Protein AF-A0A7S4J0S3-F1 (afdb_monomer)

Organism: NCBI:txid72548

Radius of gyration: 15.77 Å; Cα contacts (8 Å, |Δi|>4): 161; chains: 1; bounding box: 39×32×45 Å

Solvent-accessible surface area (backbone atoms only — not comparable to full-atom values): 6456 Å² total; per-residue (Å²): 131,62,90,56,49,73,74,79,74,52,34,76,57,43,42,71,54,45,76,47,101,78,40,59,88,65,46,29,37,71,91,47,48,67,32,56,49,48,52,54,30,46,76,68,75,42,48,89,52,46,59,47,28,67,49,41,22,46,27,59,72,73,74,42,80,61,74,89,77,81,84,52,77,37,86,45,73,45,70,38,54,66,57,42,85,40,89,97,48,34,26,55,39,64,64,44,65,36,79,39,57,39,32,78,48,85,77,130

Foldseek 3Di:
DLQAADDQQADWDFPDCQPDPNHDDGAHAPVCVLLVVCVVCVVVVRNVCSCSRYFNSVCVVVVHDTDPDDWDKDQDKDAAACWDDDVVGTTGHVNHRHIGRIDTDDRD

Nearest PDB structures (foldseek):
  5vgm-assembly1_B  TM=9.898E-01  e=5.554E-13  Vibrio cholerae
  5vgm-assembly1_A  TM=9.885E-01  e=8.186E-13  Vibrio cholerae
  2z25-assembly1_B  TM=9.813E-01  e=1.944E-11  Escherichia coli
  2z28-assembly1_B  TM=9.810E-01  e=2.360E-11  Escherichia coli
  1j79-assembly1_A  TM=9.836E-01  e=2.865E-11  Escherichia coli

Mean predicted aligned error: 3.21 Å

Sequence (108 aa):
CDRLFLGSDSAPHAKDNKECACGSAGIYSAHAALELYAEAFEKAGVLHLLEAFSAVNGPAFYGLPPNSARVTLEQTEWTVPMSIPFGEGVVVPFMAGSKARWRIGAVP

InterPro domains:
  IPR002195 Dihydroorotase, conserved site [PS00483] (7-18)
  IPR004721 Dihydroorotase homodimeric type [PTHR43137] (2-104)
  IPR032466 Metal-dependent hydrolase [SSF51556] (3-104)

pLDDT: mean 95.67, std 6.91, range [52.44, 98.56]

Secondary structure (DSSP, 8-state):
--S------B----HHHHSSTTPPP-BB-GGGHHHHHHHHHHHTT-GGGHHIIIIIHHHHHHT-PPPS----EE---EEPPS-EEETTEEE-BTTTTSEES-EEPPP-

Structure (mmCIF, N/CA/C/O backbone)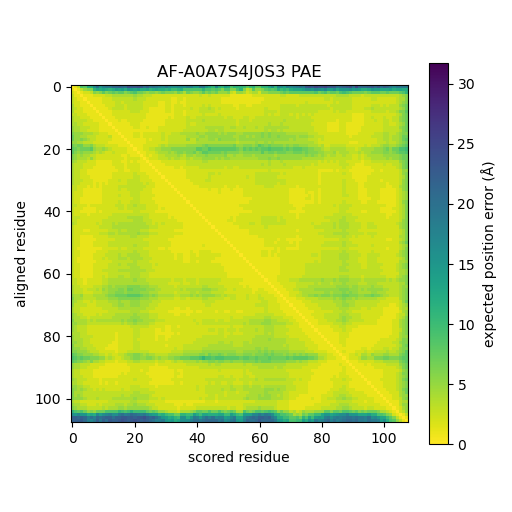:
data_AF-A0A7S4J0S3-F1
#
_entry.id   AF-A0A7S4J0S3-F1
#
loop_
_atom_site.group_PDB
_atom_site.id
_atom_site.type_symbol
_atom_site.label_atom_id
_atom_site.label_alt_id
_atom_site.label_comp_id
_atom_site.label_asym_id
_atom_site.label_entity_id
_atom_site.label_seq_id
_atom_site.pdbx_PDB_ins_code
_atom_site.Cartn_x
_atom_site.Cartn_y
_atom_site.Cartn_z
_atom_site.occupancy
_atom_site.B_iso_or_equiv
_atom_site.auth_seq_id
_atom_site.auth_comp_id
_atom_site.auth_asym_id
_atom_site.auth_atom_id
_atom_site.pdbx_PDB_model_num
ATOM 1 N N . CYS A 1 1 ? -18.930 -9.871 7.856 1.00 66.75 1 CYS A N 1
ATOM 2 C CA . CYS A 1 1 ? -18.061 -10.889 7.234 1.00 66.75 1 CYS A CA 1
ATOM 3 C C . CYS A 1 1 ? -16.652 -10.646 7.758 1.00 66.75 1 CYS A C 1
ATOM 5 O O . CYS A 1 1 ? -16.143 -9.556 7.548 1.00 66.75 1 CYS A O 1
ATOM 7 N N . ASP A 1 2 ? -16.082 -11.598 8.488 1.00 82.31 2 ASP A N 1
ATOM 8 C CA . ASP A 1 2 ? -14.764 -11.550 9.151 1.00 82.31 2 ASP A CA 1
ATOM 9 C C . ASP A 1 2 ? -13.668 -12.293 8.363 1.00 82.31 2 ASP A C 1
ATOM 11 O O . ASP A 1 2 ? -12.512 -12.339 8.768 1.00 82.31 2 ASP A O 1
ATOM 15 N N . ARG A 1 3 ? -14.018 -12.853 7.199 1.00 92.81 3 ARG A N 1
ATOM 16 C CA . ARG A 1 3 ? -13.112 -13.623 6.332 1.00 92.81 3 ARG A CA 1
ATOM 17 C C . ARG A 1 3 ? -12.444 -12.804 5.225 1.00 92.81 3 ARG A C 1
ATOM 19 O O . ARG A 1 3 ? -11.783 -13.377 4.368 1.00 92.81 3 ARG A O 1
ATOM 26 N N . LEU A 1 4 ? -12.651 -11.488 5.213 1.00 96.94 4 LEU A N 1
ATOM 27 C CA . LEU A 1 4 ? -12.012 -10.566 4.273 1.00 96.94 4 LEU A CA 1
ATOM 28 C C . LEU A 1 4 ? -11.042 -9.670 5.040 1.00 96.94 4 LEU A C 1
ATOM 30 O O . LEU A 1 4 ? -11.441 -8.997 5.994 1.00 96.94 4 LEU A O 1
ATOM 34 N N . PHE A 1 5 ? -9.785 -9.664 4.615 1.00 97.81 5 PHE A N 1
ATOM 35 C CA . PHE A 1 5 ? -8.710 -8.892 5.227 1.00 97.81 5 PHE A CA 1
ATOM 36 C C . PHE A 1 5 ? -7.672 -8.473 4.186 1.00 97.81 5 PHE A C 1
ATOM 38 O O . PHE A 1 5 ? -7.614 -9.021 3.083 1.00 97.81 5 PHE A O 1
ATOM 45 N N . LEU A 1 6 ? -6.874 -7.471 4.542 1.00 97.69 6 LEU A N 1
ATOM 46 C CA . LEU A 1 6 ? -5.892 -6.856 3.662 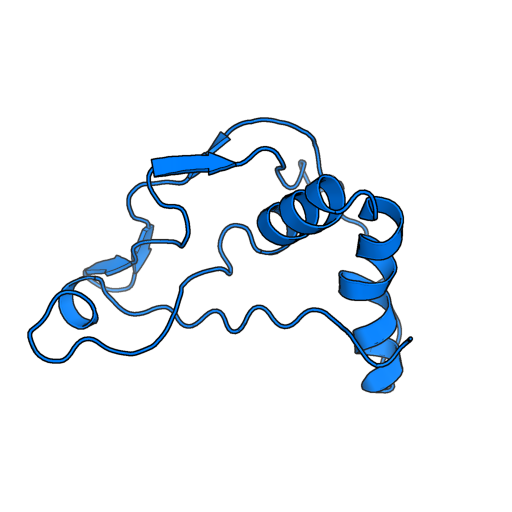1.00 97.69 6 LEU A CA 1
ATOM 47 C C . LEU A 1 6 ? -4.782 -7.839 3.274 1.00 97.69 6 LEU A C 1
ATOM 49 O O . LEU A 1 6 ? -4.045 -8.339 4.120 1.00 97.69 6 LEU A O 1
ATOM 53 N N . GLY A 1 7 ? -4.611 -8.023 1.967 1.00 97.38 7 GLY A N 1
ATOM 54 C CA . GLY A 1 7 ? -3.397 -8.539 1.344 1.00 97.38 7 GLY A CA 1
ATOM 55 C C . GLY A 1 7 ? -3.050 -7.625 0.174 1.00 97.38 7 GLY A C 1
ATOM 56 O O . GLY A 1 7 ? -3.877 -7.424 -0.709 1.00 97.38 7 GLY A O 1
ATOM 57 N N . SER A 1 8 ? -1.876 -6.991 0.189 1.00 96.75 8 SER A N 1
ATOM 58 C CA . SER A 1 8 ? -1.517 -6.020 -0.859 1.00 96.75 8 SER A CA 1
ATOM 59 C C . SER A 1 8 ? -1.115 -6.674 -2.178 1.00 96.75 8 SER A C 1
ATOM 61 O O . SER A 1 8 ? -1.164 -6.002 -3.207 1.00 96.75 8 SER A O 1
ATOM 63 N N . ASP A 1 9 ? -0.665 -7.933 -2.114 1.00 97.50 9 ASP A N 1
ATOM 64 C CA . ASP A 1 9 ? -0.001 -8.648 -3.211 1.00 97.50 9 ASP A CA 1
ATOM 65 C C . ASP A 1 9 ? 1.075 -7.787 -3.898 1.00 97.50 9 ASP A C 1
ATOM 67 O O . ASP A 1 9 ? 1.244 -7.771 -5.117 1.00 97.50 9 ASP A O 1
ATOM 71 N N . SER A 1 10 ? 1.775 -6.972 -3.100 1.00 97.50 10 SER A N 1
ATOM 72 C CA . SER A 1 10 ? 2.779 -6.061 -3.630 1.00 97.50 10 SER A CA 1
ATOM 73 C C . SER A 1 10 ? 3.961 -6.859 -4.175 1.00 97.50 10 SER A C 1
ATOM 75 O O . SER A 1 10 ? 4.755 -7.403 -3.410 1.00 97.50 10 SER A O 1
ATOM 77 N N . ALA A 1 11 ? 4.120 -6.838 -5.493 1.00 97.81 11 ALA A N 1
ATOM 78 C CA . ALA A 1 11 ? 5.116 -7.598 -6.235 1.00 97.81 11 ALA A CA 1
ATOM 79 C C . ALA A 1 11 ? 5.959 -6.645 -7.105 1.00 97.81 11 ALA A C 1
ATOM 81 O O . ALA A 1 11 ? 5.622 -6.397 -8.269 1.00 97.81 11 ALA A O 1
ATOM 82 N N . PRO A 1 12 ? 7.019 -6.028 -6.543 1.00 97.06 12 PRO A N 1
ATOM 83 C CA . PRO A 1 12 ? 7.865 -5.111 -7.291 1.00 97.06 12 PRO A CA 1
ATOM 84 C C . PRO A 1 12 ? 8.713 -5.853 -8.328 1.00 97.06 12 PRO A C 1
ATOM 86 O O . PRO A 1 12 ? 9.355 -6.860 -8.036 1.00 97.06 12 PRO A O 1
ATOM 89 N N . HIS A 1 13 ? 8.780 -5.285 -9.528 1.00 97.56 13 HIS A N 1
ATOM 90 C CA . HIS A 1 13 ? 9.725 -5.670 -10.569 1.00 97.56 13 HIS A CA 1
ATOM 91 C C . HIS A 1 13 ? 10.412 -4.414 -11.095 1.00 97.56 13 HIS A C 1
ATOM 93 O O . HIS A 1 13 ? 9.775 -3.363 -11.205 1.00 97.56 13 HIS A O 1
ATOM 99 N N . ALA A 1 14 ? 11.696 -4.527 -11.440 1.00 97.69 14 ALA A N 1
ATOM 100 C CA . ALA A 1 14 ? 12.412 -3.446 -12.106 1.00 97.69 14 ALA A CA 1
ATOM 101 C C . ALA A 1 14 ? 11.655 -3.011 -13.370 1.00 97.69 14 ALA A C 1
ATOM 103 O O . ALA A 1 14 ? 11.083 -3.852 -14.070 1.00 97.69 14 ALA A O 1
ATOM 104 N N . LYS A 1 15 ? 11.659 -1.708 -13.658 1.00 97.81 15 LYS A N 1
ATOM 105 C CA . LYS A 1 15 ? 10.959 -1.105 -14.800 1.00 97.81 15 LYS A CA 1
ATOM 106 C C . LYS A 1 15 ? 11.260 -1.842 -16.106 1.00 97.81 15 LYS A C 1
ATOM 108 O O . LYS A 1 15 ? 10.332 -2.196 -16.825 1.00 97.81 15 LYS A O 1
ATOM 113 N N . ASP A 1 16 ? 12.521 -2.178 -16.348 1.00 97.06 16 ASP A N 1
ATOM 114 C CA . ASP A 1 16 ? 12.948 -2.841 -17.586 1.00 97.06 16 ASP A CA 1
ATOM 115 C C . ASP A 1 16 ? 12.447 -4.292 -17.695 1.00 97.06 16 ASP A C 1
ATOM 117 O O . ASP A 1 16 ? 12.223 -4.795 -18.792 1.00 97.06 16 ASP A O 1
ATOM 121 N N . ASN A 1 17 ? 12.173 -4.954 -16.564 1.00 95.75 17 ASN A N 1
ATOM 122 C CA . ASN A 1 17 ? 11.540 -6.278 -16.543 1.00 95.75 17 ASN A CA 1
ATOM 123 C C . ASN A 1 17 ? 10.019 -6.206 -16.761 1.00 95.75 17 ASN A C 1
ATOM 125 O O . ASN A 1 17 ? 9.381 -7.231 -16.987 1.00 95.75 17 ASN A O 1
ATOM 129 N N . LYS A 1 18 ? 9.416 -5.017 -16.650 1.00 96.00 18 LYS A N 1
ATOM 130 C CA . LYS A 1 18 ? 7.986 -4.766 -16.886 1.00 96.00 18 LYS A CA 1
ATOM 131 C C . LYS A 1 18 ? 7.733 -4.242 -18.295 1.00 96.00 18 LYS A C 1
ATOM 133 O O . LYS A 1 18 ? 6.794 -4.680 -18.948 1.00 96.00 18 LYS A O 1
ATOM 138 N N . GLU A 1 19 ? 8.554 -3.305 -18.748 1.00 96.56 19 GLU A N 1
ATOM 139 C CA . GLU A 1 19 ? 8.417 -2.593 -20.020 1.00 96.56 19 GLU A CA 1
ATOM 140 C C . GLU A 1 19 ? 9.274 -3.242 -21.107 1.00 96.56 19 GLU A C 1
ATOM 142 O O . GLU A 1 19 ? 10.109 -2.613 -21.753 1.00 96.56 19 GLU A O 1
ATOM 147 N N . CYS A 1 20 ? 9.056 -4.541 -21.301 1.00 96.19 20 CYS A N 1
ATOM 148 C CA . CYS A 1 20 ? 9.717 -5.344 -22.318 1.00 96.19 20 CYS A CA 1
ATOM 149 C C . CYS A 1 20 ? 8.694 -6.189 -23.091 1.00 96.19 20 CYS A C 1
ATOM 151 O O . CYS A 1 20 ? 7.500 -6.187 -22.790 1.00 96.19 20 CYS A O 1
ATOM 153 N N . ALA A 1 21 ? 9.160 -6.939 -24.093 1.00 96.69 21 ALA A N 1
ATOM 154 C CA . ALA A 1 21 ? 8.290 -7.761 -24.939 1.00 96.69 21 ALA A CA 1
ATOM 155 C C . ALA A 1 21 ? 7.508 -8.847 -24.168 1.00 96.69 21 ALA A C 1
ATOM 157 O O . ALA A 1 21 ? 6.462 -9.291 -24.633 1.00 96.69 21 ALA A O 1
ATOM 158 N N . CYS A 1 22 ? 7.998 -9.269 -22.998 1.00 96.50 22 CYS A N 1
ATOM 159 C CA . CYS A 1 22 ? 7.360 -10.256 -22.127 1.00 96.50 22 CYS A CA 1
ATOM 160 C C . CYS A 1 22 ? 7.446 -9.796 -20.663 1.00 96.50 22 CYS A C 1
ATOM 162 O O . CYS A 1 22 ? 8.155 -10.388 -19.851 1.00 96.50 22 CYS A O 1
ATOM 164 N N . GLY A 1 23 ? 6.766 -8.692 -20.348 1.00 95.62 23 GLY A N 1
ATOM 165 C CA . GLY A 1 23 ? 6.833 -8.059 -19.031 1.00 95.62 23 GLY A CA 1
ATOM 166 C C . GLY A 1 23 ? 6.323 -8.937 -17.882 1.00 95.62 23 GLY A C 1
ATOM 167 O O . GLY A 1 23 ? 5.281 -9.585 -17.995 1.00 95.62 23 GLY A O 1
ATOM 168 N N . SER A 1 24 ? 7.021 -8.912 -16.743 1.00 96.25 24 SER A N 1
ATOM 169 C CA . SER A 1 24 ? 6.633 -9.651 -15.533 1.00 96.25 24 SER A CA 1
ATOM 170 C C . SER A 1 24 ? 5.264 -9.218 -14.988 1.00 96.25 24 SER A C 1
ATOM 172 O O . SER A 1 24 ? 4.923 -8.031 -14.951 1.00 96.25 24 SER A O 1
ATOM 174 N N . ALA A 1 25 ? 4.470 -10.168 -14.495 1.00 97.31 25 ALA A N 1
ATOM 175 C CA . ALA A 1 25 ? 3.223 -9.872 -13.789 1.00 97.31 25 ALA A CA 1
ATOM 176 C C . ALA A 1 25 ? 3.512 -9.435 -12.343 1.00 97.31 25 ALA A C 1
ATOM 178 O O . ALA A 1 25 ? 4.311 -10.066 -11.668 1.00 97.31 25 ALA A O 1
ATOM 179 N N . GLY A 1 26 ? 2.864 -8.362 -11.879 1.00 97.25 26 GLY A N 1
ATOM 180 C CA . GLY A 1 26 ? 3.059 -7.821 -10.527 1.00 97.25 26 GLY A CA 1
ATOM 181 C C . GLY A 1 26 ? 2.892 -6.302 -10.465 1.00 97.25 26 GLY A C 1
ATOM 182 O O . GLY A 1 26 ? 3.182 -5.604 -11.444 1.00 97.25 26 GLY A O 1
ATOM 183 N N . ILE A 1 27 ? 2.391 -5.798 -9.335 1.00 97.94 27 ILE A N 1
ATOM 184 C CA . ILE A 1 27 ? 2.162 -4.371 -9.069 1.00 97.94 27 ILE A CA 1
ATOM 185 C C . ILE A 1 27 ? 2.859 -3.998 -7.759 1.00 97.94 27 ILE A C 1
ATOM 187 O O . ILE A 1 27 ? 2.684 -4.667 -6.744 1.00 97.94 27 ILE A O 1
ATOM 191 N N . TYR A 1 28 ? 3.612 -2.897 -7.753 1.00 98.25 28 TYR A N 1
ATOM 192 C CA . TYR A 1 28 ? 4.229 -2.382 -6.532 1.00 98.25 28 TYR A CA 1
ATOM 193 C C . TYR A 1 28 ? 3.282 -1.434 -5.779 1.00 98.25 28 TYR A C 1
ATOM 195 O O . TYR A 1 28 ? 3.244 -0.227 -6.030 1.00 98.25 28 TYR A O 1
ATOM 203 N N . SER A 1 29 ? 2.509 -1.986 -4.844 1.00 98.19 29 SER A N 1
ATOM 204 C CA . SER A 1 29 ? 1.506 -1.263 -4.044 1.00 98.19 29 SER A CA 1
ATOM 205 C C . SER A 1 29 ? 1.953 -0.971 -2.604 1.00 98.19 29 SER A C 1
ATOM 207 O O . SER A 1 29 ? 1.369 -0.107 -1.956 1.00 98.19 29 SER A O 1
ATOM 209 N N . ALA A 1 30 ? 3.013 -1.624 -2.103 1.00 97.31 30 ALA A N 1
ATOM 210 C CA . ALA A 1 30 ? 3.449 -1.486 -0.706 1.00 97.31 30 ALA A CA 1
ATOM 211 C C . ALA A 1 30 ? 3.848 -0.056 -0.303 1.00 97.31 30 ALA A C 1
ATOM 213 O O . ALA A 1 30 ? 3.764 0.276 0.874 1.00 97.31 30 ALA A O 1
ATOM 214 N N . HIS A 1 31 ? 4.245 0.791 -1.257 1.00 96.75 31 HIS A N 1
ATOM 215 C CA . HIS A 1 31 ? 4.656 2.177 -1.003 1.00 96.75 31 HIS A CA 1
ATOM 216 C C . HIS A 1 31 ? 3.553 3.066 -0.391 1.00 96.75 31 HIS A C 1
ATOM 218 O O . HIS A 1 31 ? 3.878 4.085 0.209 1.00 96.75 31 HIS A O 1
ATOM 224 N N . ALA A 1 32 ? 2.278 2.709 -0.578 1.00 97.00 32 ALA A N 1
ATOM 225 C CA . ALA A 1 32 ? 1.119 3.486 -0.129 1.00 97.00 32 ALA A CA 1
ATOM 226 C C . ALA A 1 32 ? -0.075 2.571 0.205 1.00 97.00 32 ALA A C 1
ATOM 228 O O . ALA A 1 32 ? -1.226 2.889 -0.090 1.00 97.00 32 ALA A O 1
ATOM 229 N N . ALA A 1 33 ? 0.188 1.364 0.721 1.00 97.44 33 ALA A N 1
ATOM 230 C CA . ALA A 1 33 ? -0.836 0.323 0.818 1.00 97.44 33 ALA A CA 1
ATOM 231 C C . ALA A 1 33 ? -2.060 0.768 1.637 1.00 97.44 33 ALA A C 1
ATOM 233 O O . ALA A 1 33 ? -3.190 0.591 1.183 1.00 97.44 33 ALA A O 1
ATOM 234 N N . LEU A 1 34 ? -1.855 1.361 2.818 1.00 97.62 34 LEU A N 1
ATOM 235 C CA . LEU A 1 34 ? -2.964 1.800 3.669 1.00 97.62 34 LEU A CA 1
ATOM 236 C C . LEU A 1 34 ? -3.702 2.997 3.064 1.00 97.62 34 LEU A C 1
ATOM 238 O O . LEU A 1 34 ? -4.928 3.032 3.102 1.00 97.62 34 LEU A O 1
ATOM 242 N N . GLU A 1 35 ? -2.977 3.935 2.463 1.00 97.94 35 GLU A N 1
ATOM 243 C CA . GLU A 1 35 ? -3.526 5.101 1.776 1.00 97.94 35 GLU A CA 1
ATOM 244 C C . GLU A 1 35 ? -4.452 4.702 0.619 1.00 97.94 35 GLU A C 1
ATOM 246 O O . GLU A 1 35 ? -5.564 5.218 0.500 1.00 97.94 35 GLU A O 1
ATOM 251 N N . LEU A 1 36 ? -4.021 3.743 -0.208 1.00 97.88 36 LEU A N 1
ATOM 252 C CA . LEU A 1 36 ? -4.788 3.233 -1.347 1.00 97.88 36 LEU A CA 1
ATOM 253 C C . LEU A 1 36 ? -6.090 2.557 -0.894 1.00 97.88 36 LEU A C 1
ATOM 255 O O . LEU A 1 36 ? -7.150 2.789 -1.482 1.00 97.88 36 LEU A O 1
ATOM 259 N N . TYR A 1 37 ? -6.034 1.745 0.168 1.00 98.31 37 TYR A N 1
ATOM 260 C CA . TYR A 1 37 ? -7.233 1.124 0.735 1.00 98.31 37 TYR A CA 1
ATOM 261 C C . TYR A 1 37 ? -8.145 2.146 1.418 1.00 98.31 37 TYR A C 1
ATOM 263 O O . TYR A 1 37 ? -9.362 2.052 1.267 1.00 98.31 37 TYR A O 1
ATOM 271 N N . ALA A 1 38 ? -7.597 3.145 2.111 1.00 98.25 38 ALA A N 1
ATOM 272 C CA . ALA A 1 38 ? -8.391 4.215 2.705 1.00 98.25 38 ALA A CA 1
ATOM 273 C C . ALA A 1 38 ? -9.192 4.973 1.644 1.00 98.25 38 ALA A C 1
ATOM 275 O O . ALA A 1 38 ? -10.394 5.167 1.809 1.00 98.25 38 ALA A O 1
ATOM 276 N N . GLU A 1 39 ? -8.566 5.307 0.514 1.00 97.69 39 GLU A N 1
ATOM 277 C CA . GLU A 1 39 ? -9.249 5.961 -0.599 1.00 97.69 39 GLU A CA 1
ATOM 278 C C . GLU A 1 39 ? -10.343 5.070 -1.214 1.00 97.69 39 GLU A C 1
ATOM 280 O O . GLU A 1 39 ? -11.436 5.549 -1.518 1.00 97.69 39 GLU A O 1
ATOM 285 N N . ALA A 1 40 ? -10.092 3.767 -1.366 1.00 97.56 40 ALA A N 1
ATOM 286 C CA . ALA A 1 40 ? -11.093 2.827 -1.870 1.00 97.56 40 ALA A CA 1
ATOM 287 C C . ALA A 1 40 ? -12.305 2.700 -0.927 1.00 97.56 40 ALA A C 1
ATOM 289 O O . ALA A 1 40 ? -13.452 2.754 -1.376 1.00 97.56 40 ALA A O 1
ATOM 290 N N . PHE A 1 41 ? -12.064 2.572 0.380 1.00 98.38 41 PHE A N 1
ATOM 291 C CA . PHE A 1 41 ? -13.119 2.459 1.389 1.00 98.38 41 PHE A CA 1
ATOM 292 C C . PHE A 1 41 ? -13.899 3.768 1.552 1.00 98.38 41 PHE A C 1
ATOM 294 O O . PHE A 1 41 ? -15.119 3.739 1.715 1.00 98.38 41 PHE A O 1
ATOM 301 N N . GLU A 1 42 ? -13.223 4.916 1.477 1.00 98.00 42 GLU A N 1
ATOM 302 C CA . GLU A 1 42 ? -13.855 6.235 1.488 1.00 98.00 42 GLU A CA 1
ATOM 303 C C . GLU A 1 42 ? -14.767 6.425 0.270 1.00 98.00 42 GLU A C 1
ATOM 305 O O . GLU A 1 42 ? -15.932 6.782 0.441 1.00 98.00 42 GLU A O 1
ATOM 310 N N . LYS A 1 43 ? -14.293 6.111 -0.946 1.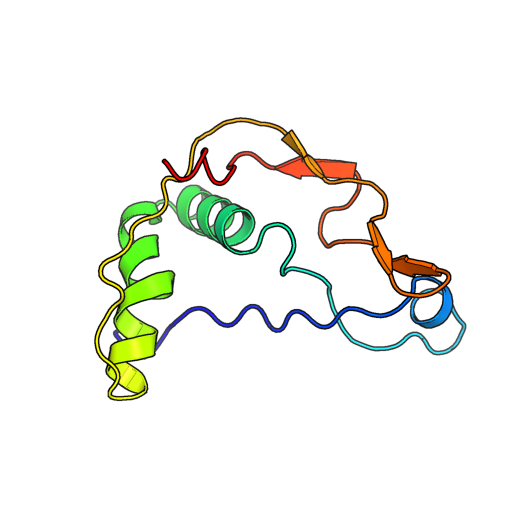00 97.88 43 LYS A N 1
ATOM 311 C CA . LYS A 1 43 ? -15.108 6.173 -2.177 1.00 97.88 43 LYS A CA 1
ATOM 312 C C . LYS A 1 43 ? -16.345 5.279 -2.107 1.00 97.88 43 LYS A C 1
ATOM 314 O O . LYS A 1 43 ? -17.384 5.629 -2.659 1.00 97.88 43 LYS A O 1
ATOM 319 N N . ALA A 1 44 ? -16.240 4.143 -1.424 1.00 98.25 44 ALA A N 1
ATOM 320 C CA . ALA A 1 44 ? -17.350 3.226 -1.197 1.00 98.25 44 ALA A CA 1
ATOM 321 C C . ALA A 1 44 ? -18.259 3.625 -0.013 1.00 98.25 44 ALA A C 1
ATOM 323 O O . ALA A 1 44 ? -19.237 2.931 0.257 1.00 98.25 44 ALA A O 1
ATOM 324 N N . GLY A 1 45 ? -17.966 4.715 0.708 1.00 98.38 45 GLY A N 1
ATOM 325 C CA . GLY A 1 45 ? -18.759 5.176 1.854 1.00 98.38 45 GLY A CA 1
ATOM 326 C C . GLY A 1 45 ? -18.630 4.301 3.107 1.00 98.38 45 GLY A C 1
ATOM 327 O O . GLY A 1 45 ? -19.465 4.374 4.007 1.00 98.38 45 GLY A O 1
ATOM 328 N N . VAL A 1 46 ? -17.591 3.466 3.189 1.00 98.19 46 VAL A N 1
ATOM 329 C CA . VAL A 1 46 ? -17.411 2.449 4.240 1.00 98.19 46 VAL A CA 1
ATOM 330 C C . VAL A 1 46 ? -16.074 2.575 4.970 1.00 98.19 46 VAL A C 1
ATOM 332 O O . VAL A 1 46 ? -15.555 1.594 5.493 1.00 98.19 46 VAL A O 1
ATOM 335 N N . LEU A 1 47 ? -15.519 3.787 5.062 1.00 98.19 47 LEU A N 1
ATOM 336 C CA . LEU A 1 47 ? -14.233 4.049 5.728 1.00 98.19 47 LEU A CA 1
ATOM 337 C C . LEU A 1 47 ? -14.151 3.488 7.161 1.00 98.19 47 LEU A C 1
ATOM 339 O O . LEU A 1 47 ? -13.101 3.009 7.576 1.00 98.19 47 LEU A O 1
ATOM 343 N N . HIS A 1 48 ? -15.270 3.460 7.888 1.00 97.19 48 HIS A N 1
ATOM 344 C CA . HIS A 1 48 ? -15.371 2.882 9.234 1.00 97.19 48 HIS A CA 1
ATOM 345 C C . HIS A 1 48 ? -15.057 1.372 9.304 1.00 97.19 48 HIS A C 1
ATOM 347 O O . HIS A 1 48 ? -14.783 0.861 10.385 1.00 97.19 48 HIS A O 1
ATOM 353 N N . LEU A 1 49 ? -15.081 0.651 8.176 1.00 97.69 49 LEU A N 1
ATOM 354 C CA . LEU A 1 49 ? -14.719 -0.769 8.099 1.00 97.69 49 LEU A CA 1
ATOM 355 C C . LEU A 1 49 ? -13.223 -1.002 7.838 1.00 97.69 49 LEU A C 1
ATOM 357 O O . LEU A 1 49 ? -12.782 -2.153 7.872 1.00 97.69 49 LEU A O 1
ATOM 361 N N . LEU A 1 50 ? -12.441 0.052 7.573 1.00 98.00 50 LEU A N 1
ATOM 362 C CA . LEU A 1 50 ? -11.032 -0.072 7.197 1.00 98.00 50 LEU A CA 1
ATOM 363 C C . LEU A 1 50 ? -10.204 -0.757 8.291 1.00 98.00 50 LEU A C 1
ATOM 365 O O . LEU A 1 50 ? -9.484 -1.697 7.978 1.00 98.00 50 LEU A O 1
ATOM 369 N N . GLU A 1 51 ? -10.345 -0.353 9.561 1.00 97.31 51 GLU A N 1
ATOM 370 C CA . GLU A 1 51 ? -9.577 -0.937 10.679 1.00 97.31 51 GLU A CA 1
ATOM 371 C C . GLU A 1 51 ? -9.833 -2.445 10.805 1.00 97.31 51 GLU A C 1
ATOM 373 O O . GLU A 1 51 ? -8.894 -3.234 10.939 1.00 97.31 51 GLU A O 1
ATOM 378 N N . ALA A 1 52 ? -11.097 -2.863 10.684 1.00 97.38 52 ALA A N 1
ATOM 379 C CA . ALA A 1 52 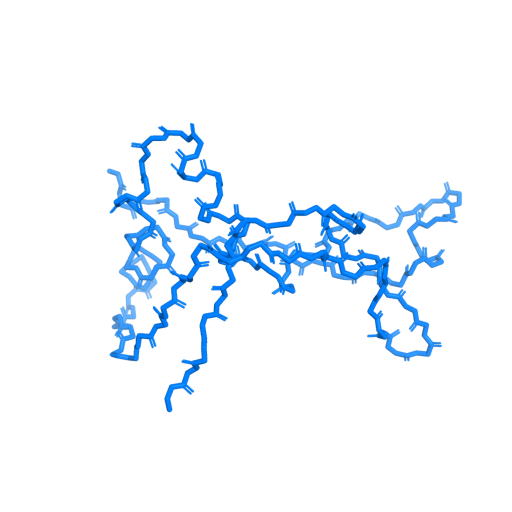? -11.448 -4.276 10.724 1.00 97.38 52 ALA A CA 1
ATOM 380 C C . ALA A 1 52 ? -10.741 -5.052 9.601 1.00 97.38 52 ALA A C 1
ATOM 382 O O . ALA A 1 52 ? -10.101 -6.072 9.855 1.00 97.38 52 ALA A O 1
ATOM 383 N N . PHE A 1 53 ? -10.792 -4.532 8.373 1.00 98.06 53 PHE A N 1
ATOM 384 C CA . PHE A 1 53 ? -10.170 -5.144 7.201 1.00 98.06 53 PHE A CA 1
ATOM 385 C C . PHE A 1 53 ? -8.633 -5.166 7.265 1.00 98.06 53 PHE A C 1
ATOM 387 O O . PHE A 1 53 ? -8.022 -6.171 6.900 1.00 98.06 53 PHE A O 1
ATOM 394 N N . SER A 1 54 ? -7.996 -4.085 7.720 1.00 97.19 54 SER A N 1
ATOM 395 C CA . SER A 1 54 ? -6.540 -3.921 7.656 1.00 97.19 54 SER A CA 1
ATOM 396 C C . SER A 1 54 ? -5.789 -4.409 8.893 1.00 97.19 54 SER A C 1
ATOM 398 O O . SER A 1 54 ? -4.590 -4.651 8.793 1.00 97.19 54 SER A O 1
ATOM 400 N N . ALA A 1 55 ? -6.448 -4.527 10.051 1.00 97.00 55 ALA A N 1
ATOM 401 C CA . ALA A 1 55 ? -5.758 -4.762 11.323 1.00 97.00 55 ALA A CA 1
ATOM 402 C C . ALA A 1 55 ? -6.416 -5.790 12.261 1.00 97.00 55 ALA A C 1
ATOM 404 O O . ALA A 1 55 ? -5.730 -6.280 13.156 1.00 97.00 55 ALA A O 1
ATOM 405 N N . VAL A 1 56 ? -7.697 -6.142 12.086 1.00 97.31 56 VAL A N 1
ATOM 406 C CA . VAL A 1 56 ? -8.410 -7.038 13.027 1.00 97.31 56 VAL A CA 1
ATOM 407 C C . VAL A 1 56 ? -8.710 -8.405 12.417 1.00 97.31 56 VAL A C 1
ATOM 409 O O . VAL A 1 56 ? -8.340 -9.431 12.987 1.00 97.31 56 VAL A O 1
ATOM 412 N N . ASN A 1 57 ? -9.344 -8.434 11.244 1.00 98.12 57 ASN A N 1
ATOM 413 C CA . ASN A 1 57 ? -9.820 -9.666 10.615 1.00 98.12 57 ASN A CA 1
ATOM 414 C C . ASN A 1 57 ? -8.664 -10.623 10.275 1.00 98.12 57 ASN A C 1
ATOM 416 O O . ASN A 1 57 ? -8.779 -11.827 10.481 1.00 98.12 57 ASN A O 1
ATOM 420 N N . GLY A 1 58 ? -7.535 -10.086 9.795 1.00 97.69 58 GLY A N 1
ATOM 421 C CA . GLY A 1 58 ? -6.344 -10.870 9.455 1.00 97.69 58 GLY A CA 1
ATOM 422 C C . GLY A 1 58 ? -5.752 -11.602 10.666 1.00 97.69 58 GLY A C 1
ATOM 423 O O . GLY A 1 58 ? -5.719 -12.832 10.654 1.00 97.69 58 GLY A O 1
ATOM 424 N N . PRO A 1 59 ? -5.327 -10.895 11.735 1.00 97.75 59 PRO A N 1
ATOM 425 C CA . PRO A 1 59 ? -4.829 -11.545 12.947 1.00 97.75 59 PRO A CA 1
ATOM 426 C C . PRO A 1 59 ? -5.810 -12.565 13.530 1.00 97.75 59 PRO A C 1
ATOM 428 O O . PRO A 1 59 ? -5.399 -13.684 13.829 1.00 97.75 59 PRO A O 1
ATOM 431 N N . ALA A 1 60 ? -7.108 -12.243 13.591 1.00 97.31 60 ALA A N 1
ATOM 432 C CA . ALA A 1 60 ? -8.130 -13.179 14.059 1.00 97.31 60 ALA A CA 1
ATOM 433 C C . ALA A 1 60 ? -8.184 -14.463 13.211 1.00 97.31 60 ALA A C 1
ATOM 435 O O . ALA A 1 60 ? -8.232 -15.561 13.764 1.00 97.31 60 ALA A O 1
ATOM 436 N N . PHE A 1 61 ? -8.115 -14.341 11.881 1.00 97.56 61 PHE A N 1
ATOM 437 C CA . PHE A 1 61 ? -8.089 -15.483 10.965 1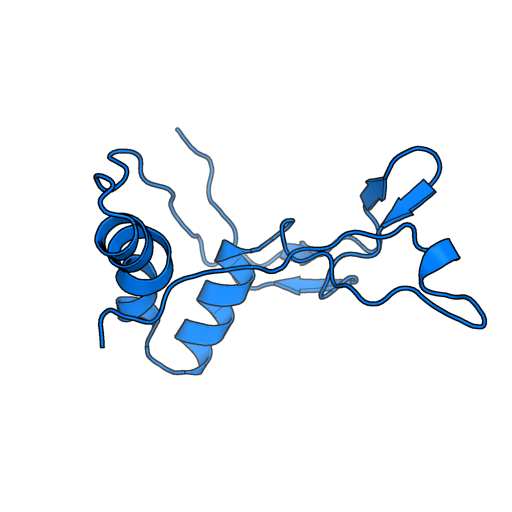.00 97.56 61 PHE A CA 1
ATOM 438 C C . PHE A 1 61 ? -6.841 -16.359 11.147 1.00 97.56 61 PHE A C 1
ATOM 440 O O . PHE A 1 61 ? -6.938 -17.584 11.128 1.00 97.56 61 PHE A O 1
ATOM 447 N N . TYR A 1 62 ? -5.675 -15.744 11.357 1.00 97.31 62 TYR A N 1
ATOM 448 C CA . TYR A 1 62 ? -4.409 -16.455 11.564 1.00 97.31 62 TYR A CA 1
ATOM 449 C C . TYR A 1 62 ? -4.174 -16.916 13.016 1.00 97.31 62 TYR A C 1
ATOM 451 O O . TYR A 1 62 ? -3.143 -17.526 13.293 1.00 97.31 62 TYR A O 1
ATOM 459 N N . GLY A 1 63 ? -5.099 -16.651 13.948 1.00 97.06 63 GLY A N 1
ATOM 460 C CA . GLY A 1 63 ? -4.941 -16.997 15.366 1.00 97.06 63 GLY A CA 1
ATOM 461 C C . GLY A 1 63 ? -3.875 -16.168 16.096 1.00 97.06 63 GLY A C 1
ATOM 462 O O . GLY A 1 63 ? -3.282 -16.639 17.065 1.00 97.06 63 GLY A O 1
ATOM 463 N N . LEU A 1 64 ? -3.610 -14.948 15.625 1.00 97.94 64 LEU A N 1
ATOM 464 C CA . LEU A 1 64 ? -2.637 -14.009 16.184 1.00 97.94 64 LEU A CA 1
ATOM 465 C C . LEU A 1 64 ? -3.343 -12.877 16.952 1.00 97.94 64 LEU A C 1
ATOM 467 O O . LEU A 1 64 ? -4.457 -12.488 16.593 1.00 97.94 64 LEU A O 1
ATOM 471 N N . PRO A 1 65 ? -2.712 -12.306 17.995 1.00 97.31 65 PRO A N 1
ATOM 472 C CA . PRO A 1 65 ? -3.257 -11.135 18.671 1.00 97.31 65 PRO A CA 1
ATOM 473 C C . PRO A 1 65 ? -3.228 -9.901 17.749 1.00 97.31 65 PRO A C 1
ATOM 475 O O . PRO A 1 65 ? -2.319 -9.774 16.923 1.00 97.31 65 PRO A O 1
ATOM 478 N N . PRO A 1 66 ? -4.181 -8.963 17.890 1.00 95.38 66 PRO A N 1
ATOM 479 C CA . PRO A 1 66 ? -4.120 -7.692 17.179 1.00 95.38 66 PRO A CA 1
ATOM 480 C C . PRO A 1 66 ? -2.932 -6.848 17.663 1.00 95.38 66 PRO A C 1
ATOM 482 O O . PRO A 1 66 ? -2.498 -6.949 18.813 1.00 95.38 66 PRO A O 1
ATOM 485 N N . ASN A 1 67 ? -2.432 -5.973 16.789 1.00 94.56 67 ASN A N 1
ATOM 486 C CA . ASN A 1 67 ? -1.392 -5.012 17.150 1.00 94.56 67 ASN A CA 1
ATOM 487 C C . ASN A 1 67 ? -1.895 -4.034 18.226 1.00 94.56 67 ASN A C 1
ATOM 489 O O . ASN A 1 67 ? -3.036 -3.578 18.176 1.00 94.56 67 ASN A O 1
ATOM 493 N N . SER A 1 68 ? -1.027 -3.669 19.173 1.00 94.69 68 SER A N 1
ATOM 494 C CA . SER A 1 68 ? -1.298 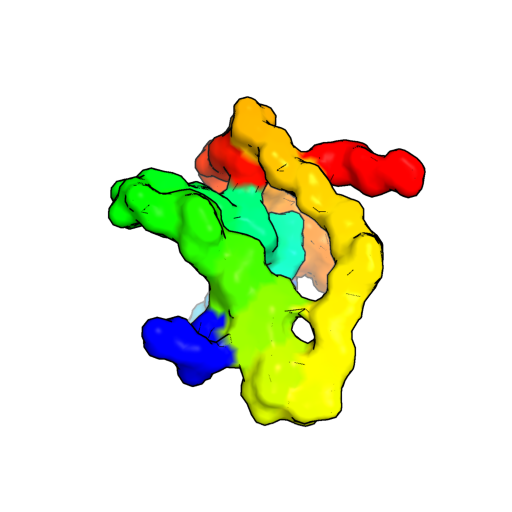-2.613 20.164 1.00 94.69 68 SER A CA 1
ATOM 495 C C . SER A 1 68 ? -0.911 -1.217 19.668 1.00 94.69 68 SER A C 1
ATOM 497 O O . SER A 1 68 ? -1.477 -0.219 20.115 1.00 94.69 68 SER A O 1
ATOM 499 N N . ALA A 1 69 ? 0.051 -1.148 18.744 1.00 94.25 69 ALA A N 1
ATOM 500 C CA . ALA A 1 69 ? 0.455 0.086 18.091 1.00 94.25 69 ALA A CA 1
ATOM 501 C C . ALA A 1 69 ? -0.645 0.596 17.153 1.00 94.25 69 ALA A C 1
ATOM 503 O O . ALA A 1 69 ? -1.405 -0.180 16.571 1.00 94.25 69 ALA A O 1
ATOM 504 N N . ARG A 1 70 ? -0.697 1.917 16.983 1.00 93.56 70 ARG A N 1
ATOM 505 C CA . ARG A 1 70 ? -1.629 2.590 16.079 1.00 93.56 70 ARG A CA 1
ATOM 506 C C . ARG A 1 70 ? -0.862 3.439 15.081 1.00 93.56 70 ARG A C 1
ATOM 508 O O . ARG A 1 70 ? 0.190 3.984 15.398 1.00 93.56 70 ARG A O 1
ATOM 515 N N . VAL A 1 71 ? -1.438 3.564 13.896 1.00 95.00 71 VAL A N 1
ATOM 516 C CA . VAL A 1 71 ? -1.046 4.548 12.890 1.00 95.00 71 VAL A CA 1
ATOM 517 C C . VAL A 1 71 ? -2.227 5.478 12.652 1.00 95.00 71 VAL A C 1
ATOM 519 O O . VAL A 1 71 ? -3.380 5.064 12.788 1.00 95.00 71 VAL A O 1
ATOM 522 N N . THR A 1 72 ? -1.941 6.719 12.282 1.00 96.06 72 THR A N 1
ATOM 523 C CA . THR A 1 72 ? -2.959 7.695 11.891 1.00 96.06 72 THR A CA 1
ATOM 524 C C . THR A 1 72 ? -2.868 7.900 10.389 1.00 96.06 72 THR A C 1
ATOM 526 O O . THR A 1 72 ? -1.779 8.111 9.863 1.00 96.06 72 THR A O 1
ATOM 529 N N . LEU A 1 73 ? -4.001 7.836 9.695 1.00 97.06 73 LEU A N 1
ATOM 530 C CA . LEU A 1 73 ? -4.102 8.258 8.302 1.00 97.06 73 LEU A CA 1
ATOM 531 C C . LEU A 1 73 ? -4.661 9.677 8.270 1.00 97.06 73 LEU A C 1
ATOM 533 O O . LEU A 1 73 ? -5.735 9.943 8.805 1.00 97.06 73 LEU A O 1
ATOM 537 N N . GLU A 1 74 ? -3.924 10.580 7.642 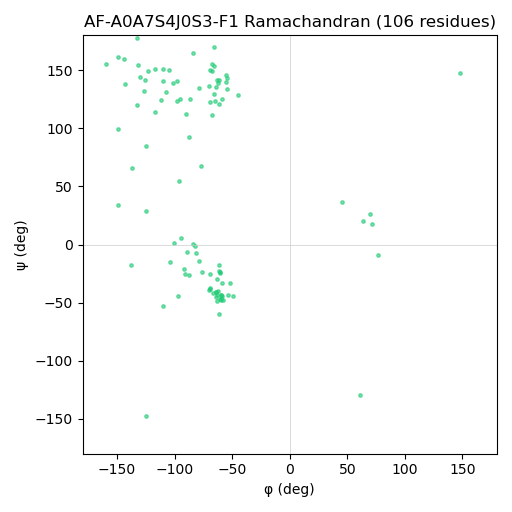1.00 97.06 74 GLU A N 1
ATOM 538 C CA . GLU A 1 74 ? -4.293 11.978 7.468 1.00 97.06 74 GLU A CA 1
ATOM 539 C C . GLU A 1 74 ? -4.813 12.197 6.047 1.00 97.06 74 GLU A C 1
ATOM 541 O O . GLU A 1 74 ? -4.249 11.672 5.082 1.00 97.06 74 GLU A O 1
ATOM 546 N N . GLN A 1 75 ? -5.874 12.995 5.899 1.00 96.19 75 GLN A N 1
ATOM 547 C CA . GLN A 1 75 ? -6.364 13.438 4.589 1.00 96.19 75 GLN A CA 1
ATOM 548 C C . GLN A 1 75 ? -5.484 14.561 4.038 1.00 96.19 75 GLN A C 1
ATOM 550 O O . GLN A 1 75 ? -5.899 15.716 3.931 1.00 96.19 75 GLN A O 1
ATOM 555 N N . THR A 1 76 ? -4.248 14.212 3.710 1.00 96.38 76 THR A N 1
ATOM 556 C CA . THR A 1 76 ? -3.254 15.131 3.170 1.00 96.38 76 THR A CA 1
ATOM 557 C C . THR A 1 76 ? -2.892 14.677 1.768 1.00 96.38 76 THR A C 1
ATOM 559 O O . THR A 1 76 ? -2.291 13.617 1.591 1.00 96.38 76 THR A O 1
ATOM 562 N N . GLU A 1 77 ? -3.241 15.490 0.769 1.00 96.75 77 GLU A N 1
ATOM 563 C CA . GLU A 1 77 ? -2.909 15.181 -0.619 1.00 96.75 77 GLU A CA 1
ATOM 564 C C . GLU A 1 77 ? -1.390 15.163 -0.824 1.00 96.75 77 GLU A C 1
ATOM 566 O O . GLU A 1 77 ? -0.665 16.063 -0.390 1.00 96.75 77 GLU A O 1
ATOM 571 N N . TRP A 1 78 ? -0.905 14.157 -1.543 1.00 97.31 78 TRP A N 1
ATOM 572 C CA . TRP A 1 78 ? 0.477 14.087 -1.994 1.00 97.31 78 TRP A CA 1
ATOM 573 C C . TRP A 1 78 ? 0.562 13.454 -3.382 1.00 97.31 78 TRP A C 1
ATOM 575 O O . TRP A 1 78 ? -0.361 12.788 -3.851 1.00 97.31 78 TRP A O 1
ATOM 585 N N . THR A 1 79 ? 1.667 13.710 -4.076 1.00 98.19 79 THR A N 1
ATOM 586 C CA . THR A 1 79 ? 1.912 13.143 -5.404 1.00 98.19 79 THR A CA 1
ATOM 587 C C . THR A 1 79 ? 2.751 11.882 -5.266 1.00 98.19 79 THR A C 1
ATOM 589 O O . THR A 1 79 ? 3.845 11.931 -4.700 1.00 98.19 79 THR A O 1
ATOM 592 N N . VAL A 1 80 ? 2.266 10.771 -5.817 1.00 98.12 80 VAL A N 1
ATOM 593 C CA . VAL A 1 80 ? 3.021 9.517 -5.864 1.00 98.12 80 VAL A CA 1
ATOM 594 C C . VAL A 1 80 ? 4.244 9.706 -6.774 1.00 98.12 80 VAL A C 1
ATOM 596 O O . VAL A 1 80 ? 4.088 10.184 -7.903 1.00 98.12 80 VAL A O 1
ATOM 599 N N . PRO A 1 81 ? 5.463 9.341 -6.333 1.00 98.12 81 PRO A N 1
ATOM 600 C CA . PRO A 1 81 ? 6.663 9.455 -7.154 1.00 98.12 81 PRO A CA 1
ATOM 601 C C . PRO A 1 81 ? 6.524 8.728 -8.495 1.00 98.12 81 PRO A C 1
ATOM 603 O O . PRO A 1 81 ? 5.920 7.661 -8.576 1.00 98.12 81 PRO A O 1
ATOM 606 N N . MET A 1 82 ? 7.140 9.272 -9.547 1.00 98.44 82 MET A N 1
ATOM 607 C CA . MET A 1 82 ? 7.176 8.614 -10.863 1.00 98.44 82 MET A CA 1
ATOM 608 C C . MET A 1 82 ? 7.930 7.276 -10.830 1.00 98.44 82 MET A C 1
ATOM 610 O O . MET A 1 82 ? 7.632 6.367 -11.602 1.00 98.44 82 MET A O 1
ATOM 614 N N . SER A 1 83 ? 8.916 7.159 -9.941 1.00 98.19 83 SER A N 1
ATOM 615 C CA . SER A 1 83 ? 9.743 5.971 -9.763 1.00 98.19 83 SER A CA 1
ATOM 616 C C . SER A 1 83 ? 10.397 5.971 -8.383 1.00 98.19 83 SER A C 1
ATOM 618 O O . SER A 1 83 ? 10.620 7.035 -7.804 1.00 98.19 83 SER A O 1
ATOM 620 N N . ILE A 1 84 ? 10.751 4.789 -7.884 1.00 97.88 84 ILE A N 1
ATOM 621 C CA . ILE A 1 84 ? 11.466 4.589 -6.616 1.00 97.88 84 ILE A CA 1
ATOM 622 C C . ILE A 1 84 ? 12.730 3.755 -6.896 1.00 97.88 84 ILE A C 1
ATOM 624 O O . ILE A 1 84 ? 12.658 2.845 -7.728 1.00 97.88 84 ILE A O 1
ATOM 628 N N . PRO A 1 85 ? 13.880 4.039 -6.249 1.00 97.81 85 PRO A N 1
ATOM 629 C CA . PRO A 1 85 ? 15.080 3.213 -6.385 1.00 97.81 85 PRO A CA 1
ATOM 630 C C . PRO A 1 85 ? 14.807 1.740 -6.063 1.00 97.81 85 PRO A C 1
ATOM 632 O O . PRO A 1 85 ? 14.161 1.428 -5.061 1.00 97.81 85 PRO A O 1
ATOM 635 N N . PHE A 1 86 ? 15.297 0.833 -6.907 1.00 96.75 86 PHE A N 1
ATOM 636 C CA . PHE A 1 86 ? 15.086 -0.605 -6.753 1.00 96.75 86 PHE A CA 1
ATOM 637 C C . PHE A 1 86 ? 16.278 -1.396 -7.304 1.00 96.75 86 PHE A C 1
ATOM 639 O O . PHE A 1 86 ? 16.398 -1.608 -8.512 1.00 96.75 86 PHE A O 1
ATOM 646 N N . GLY A 1 87 ? 17.167 -1.831 -6.407 1.00 93.75 87 GLY A N 1
ATOM 647 C CA . GLY A 1 87 ? 18.441 -2.442 -6.792 1.00 93.75 87 GLY A CA 1
ATOM 648 C C . GLY A 1 87 ? 19.298 -1.461 -7.597 1.00 93.75 87 GLY A C 1
ATOM 649 O O . GLY A 1 87 ? 19.474 -0.318 -7.185 1.00 93.75 87 GLY A O 1
ATOM 650 N N . GLU A 1 88 ? 19.796 -1.904 -8.751 1.00 93.69 88 GLU A N 1
ATOM 651 C CA . GLU A 1 88 ? 20.560 -1.070 -9.697 1.00 93.69 88 GLU A CA 1
ATOM 652 C C . GLU A 1 88 ? 19.670 -0.205 -10.609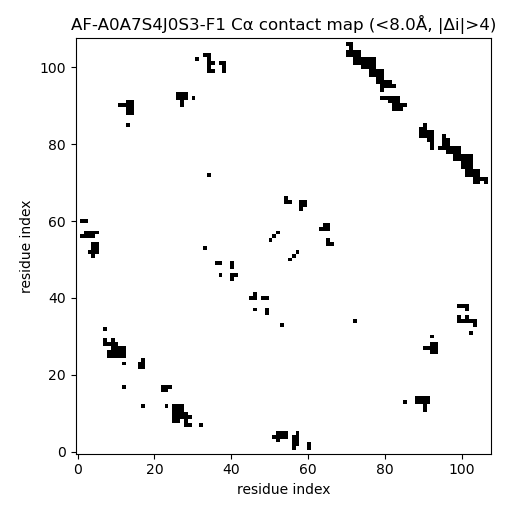 1.00 93.69 88 GLU A C 1
ATOM 654 O O . GLU A 1 88 ? 20.172 0.634 -11.353 1.00 93.69 88 GLU A O 1
ATOM 659 N N . GLY A 1 89 ? 18.349 -0.400 -10.562 1.00 96.00 89 GLY A N 1
ATOM 660 C CA . GLY A 1 89 ? 17.387 0.303 -11.401 1.00 96.00 89 GLY A CA 1
ATOM 661 C C . GLY A 1 89 ? 16.305 1.009 -10.592 1.00 96.00 89 GLY A C 1
ATOM 662 O O . GLY A 1 89 ? 16.513 1.487 -9.473 1.00 96.00 89 GLY A O 1
ATOM 663 N N . VAL A 1 90 ? 15.113 1.073 -11.180 1.00 98.44 90 VAL A N 1
ATOM 664 C CA . VAL A 1 90 ? 13.935 1.681 -10.558 1.00 98.44 90 VAL A CA 1
ATOM 665 C C . VAL A 1 90 ? 12.719 0.772 -10.659 1.00 98.44 90 VAL A C 1
ATOM 667 O O . VAL A 1 90 ? 12.606 -0.038 -11.578 1.00 98.44 90 VAL A O 1
ATOM 670 N N . VAL A 1 91 ? 11.780 0.944 -9.734 1.00 98.44 91 VAL A N 1
ATOM 671 C CA . VAL A 1 91 ? 10.422 0.399 -9.814 1.00 98.44 91 VAL A CA 1
ATOM 672 C C . VAL A 1 91 ? 9.438 1.541 -10.042 1.00 98.44 91 VAL A C 1
ATOM 674 O O . VAL A 1 91 ? 9.581 2.624 -9.468 1.00 98.44 91 VAL A O 1
ATOM 677 N N . VAL A 1 92 ? 8.431 1.304 -10.881 1.00 98.56 92 VAL A N 1
ATOM 678 C CA . VAL A 1 92 ? 7.306 2.228 -11.058 1.00 98.56 92 VAL A CA 1
ATOM 679 C C . VAL A 1 92 ? 6.221 1.836 -10.049 1.00 98.56 92 VAL A C 1
ATOM 681 O O . VAL A 1 92 ? 5.679 0.730 -10.157 1.00 98.56 92 VAL A O 1
ATOM 684 N N . PRO A 1 93 ? 5.926 2.668 -9.032 1.00 98.44 93 PRO A N 1
ATOM 685 C CA . PRO A 1 93 ? 4.875 2.360 -8.070 1.00 98.44 93 PRO A CA 1
ATOM 686 C C . PRO A 1 93 ? 3.492 2.392 -8.723 1.00 98.44 93 PRO A C 1
ATOM 688 O O . PRO A 1 93 ? 3.259 3.079 -9.720 1.00 98.44 93 PRO A O 1
ATOM 691 N N . PHE A 1 94 ? 2.543 1.665 -8.136 1.00 98.25 94 PHE A N 1
ATOM 692 C CA . PHE A 1 94 ? 1.137 1.834 -8.489 1.00 98.25 94 PHE A CA 1
ATOM 693 C C . PHE A 1 94 ? 0.726 3.302 -8.313 1.00 98.25 94 PHE A C 1
ATOM 695 O O . PHE A 1 94 ? 1.147 3.934 -7.351 1.00 98.25 94 PHE A O 1
ATOM 702 N N . MET A 1 95 ? -0.083 3.843 -9.228 1.00 97.69 95 MET A N 1
ATOM 703 C CA . MET A 1 95 ? -0.495 5.258 -9.227 1.00 97.69 95 MET A CA 1
ATOM 704 C C . MET A 1 95 ? 0.652 6.278 -9.412 1.00 97.69 95 MET A C 1
ATOM 706 O O . MET A 1 95 ? 0.462 7.451 -9.097 1.00 97.69 95 MET A O 1
ATOM 710 N N . ALA A 1 96 ? 1.813 5.886 -9.958 1.00 98.31 96 ALA A N 1
ATOM 711 C CA . ALA A 1 96 ? 2.923 6.799 -10.266 1.00 98.31 96 ALA A CA 1
ATOM 712 C C . ALA A 1 96 ? 2.460 8.105 -10.951 1.00 98.31 96 ALA A C 1
ATOM 714 O O . ALA A 1 96 ? 1.707 8.080 -11.926 1.00 98.31 96 ALA A O 1
ATOM 715 N N . GLY A 1 97 ? 2.889 9.254 -10.416 1.00 98.31 97 GLY A N 1
ATOM 716 C CA . GLY A 1 97 ? 2.539 10.592 -10.912 1.00 98.31 97 GLY A CA 1
ATOM 717 C C . GLY A 1 97 ? 1.134 11.087 -10.552 1.00 98.31 97 GLY A C 1
ATOM 718 O O . GLY A 1 97 ? 0.833 12.263 -10.754 1.00 98.31 97 GLY A O 1
ATOM 719 N N . SER A 1 98 ? 0.276 10.228 -9.999 1.00 97.94 98 SER A N 1
ATOM 720 C CA . SER A 1 98 ? -1.083 10.594 -9.593 1.00 97.94 98 SER A CA 1
ATOM 721 C C . SER A 1 98 ? -1.112 11.220 -8.196 1.00 97.94 98 SER A C 1
ATOM 723 O O . SER A 1 98 ? -0.155 11.126 -7.422 1.00 97.94 98 SER A O 1
ATOM 725 N N . LYS A 1 99 ? -2.235 11.863 -7.862 1.00 97.38 99 LYS A N 1
ATOM 726 C CA . LYS A 1 99 ? -2.514 12.381 -6.519 1.00 97.38 99 LYS A CA 1
ATOM 727 C C . LYS A 1 99 ? -3.145 11.298 -5.652 1.00 97.38 99 LYS A C 1
ATOM 729 O O . LYS A 1 99 ? -4.173 10.746 -6.030 1.00 97.38 99 LYS A O 1
ATOM 734 N N . ALA A 1 100 ? -2.544 11.031 -4.499 1.00 96.56 100 ALA A N 1
ATOM 735 C CA . ALA A 1 100 ? -3.134 10.241 -3.426 1.00 96.56 100 ALA A CA 1
ATOM 736 C C . ALA A 1 100 ? -3.734 11.188 -2.381 1.00 96.56 100 ALA A C 1
ATOM 738 O O . ALA A 1 100 ? -3.149 12.233 -2.086 1.00 96.56 100 ALA A O 1
ATOM 739 N N . ARG A 1 101 ? -4.905 10.844 -1.831 1.00 96.75 101 ARG A N 1
ATOM 740 C CA . ARG A 1 101 ? -5.641 11.722 -0.895 1.00 96.75 101 ARG A CA 1
ATOM 741 C C . ARG A 1 101 ? -5.307 11.508 0.576 1.00 96.75 101 ARG A C 1
ATOM 743 O O . ARG A 1 101 ? -5.513 12.406 1.388 1.00 96.75 101 ARG A O 1
ATOM 750 N N . TRP A 1 102 ? -4.847 10.310 0.904 1.00 98.00 102 TRP A N 1
ATOM 751 C CA . TRP A 1 102 ? -4.506 9.901 2.257 1.00 98.00 102 TRP A CA 1
ATOM 752 C C . TRP A 1 102 ? -3.002 9.745 2.380 1.00 98.00 102 TRP A C 1
ATOM 754 O O . TRP A 1 102 ? -2.345 9.401 1.400 1.00 98.00 102 TRP A O 1
ATOM 764 N N . ARG A 1 103 ? -2.471 9.959 3.581 1.00 96.75 103 ARG A N 1
ATOM 765 C CA . ARG A 1 103 ? -1.068 9.731 3.920 1.00 96.75 103 ARG A CA 1
ATOM 766 C C . ARG A 1 103 ? -0.964 9.194 5.339 1.00 96.75 103 ARG A C 1
ATOM 768 O O . ARG A 1 103 ? -1.658 9.693 6.223 1.00 96.75 103 ARG A O 1
ATOM 775 N N . ILE A 1 104 ? -0.106 8.207 5.583 1.00 94.62 104 ILE A N 1
ATOM 776 C CA . ILE A 1 104 ? 0.264 7.847 6.956 1.00 94.62 104 ILE A CA 1
ATOM 777 C C . ILE A 1 104 ? 0.929 9.071 7.605 1.00 94.62 104 ILE A C 1
ATOM 779 O O . ILE A 1 104 ? 1.918 9.603 7.093 1.00 94.62 104 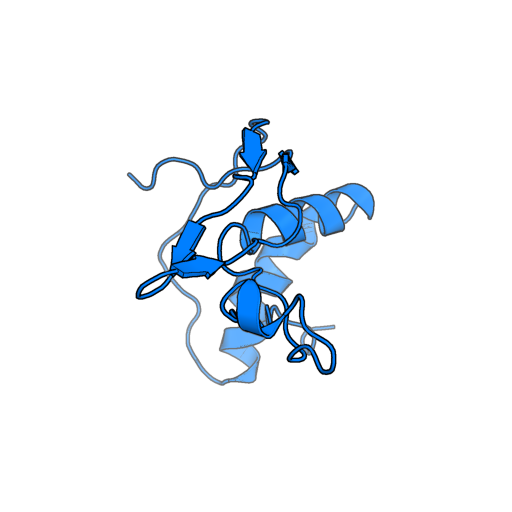ILE A O 1
ATOM 783 N N . GLY A 1 105 ? 0.342 9.537 8.707 1.00 89.00 105 GLY A N 1
ATOM 784 C CA . GLY A 1 105 ? 0.867 10.628 9.519 1.00 89.00 105 GLY A CA 1
ATOM 785 C C . GLY A 1 105 ? 2.182 10.242 10.192 1.00 89.00 105 GLY A C 1
ATOM 786 O O . GLY A 1 105 ? 2.591 9.078 10.188 1.00 89.00 105 GLY A O 1
ATOM 787 N N . ALA A 1 106 ? 2.862 11.218 10.790 1.00 72.12 106 ALA A N 1
ATOM 788 C CA . ALA A 1 106 ? 4.062 10.921 11.563 1.00 72.12 106 ALA A CA 1
ATOM 789 C C . ALA A 1 106 ? 3.714 9.943 12.698 1.00 72.12 106 ALA A C 1
ATOM 791 O O . ALA A 1 106 ? 2.802 10.193 13.488 1.00 72.12 106 ALA A O 1
ATOM 792 N N . VAL A 1 107 ? 4.432 8.821 12.764 1.00 59.56 107 VAL A N 1
ATOM 793 C CA . VAL A 1 107 ? 4.404 7.962 13.950 1.00 59.56 107 VAL A CA 1
ATOM 794 C C . VAL A 1 107 ? 5.125 8.746 15.054 1.00 59.56 107 VAL A C 1
ATOM 796 O O . VAL A 1 107 ? 6.250 9.185 14.796 1.00 59.56 107 VAL A O 1
ATOM 799 N N . PRO A 1 108 ? 4.488 9.008 16.209 1.00 52.44 108 PRO A N 1
ATOM 800 C CA . PRO A 1 108 ? 5.153 9.680 17.321 1.00 52.44 108 PRO A CA 1
ATOM 801 C C . PRO A 1 108 ? 6.341 8.877 17.863 1.00 52.44 108 PRO A C 1
ATOM 803 O O . PRO A 1 108 ? 6.329 7.628 17.748 1.00 52.44 108 PRO A O 1
#